Protein AF-A0A1Q3GG01-F1 (afdb_monomer_lite)

Structure (mmCIF, N/CA/C/O backbone):
data_AF-A0A1Q3GG01-F1
#
_entry.id   AF-A0A1Q3GG01-F1
#
loop_
_atom_site.group_PDB
_atom_site.id
_atom_site.type_symbol
_atom_site.label_atom_id
_atom_site.label_alt_id
_atom_site.label_comp_id
_atom_site.label_asym_id
_atom_site.label_entity_id
_atom_site.label_seq_id
_atom_site.pdbx_PDB_ins_code
_atom_site.Cartn_x
_atom_site.Cartn_y
_atom_site.Cartn_z
_atom_site.occupancy
_atom_site.B_iso_or_equiv
_atom_site.auth_seq_id
_atom_site.auth_comp_id
_atom_site.auth_asym_id
_atom_site.auth_atom_id
_atom_site.pdbx_PDB_model_num
ATOM 1 N N . MET A 1 1 ? -8.057 -7.221 23.730 1.00 49.28 1 MET A N 1
ATOM 2 C CA . MET A 1 1 ? -7.435 -7.679 22.456 1.00 49.28 1 MET A CA 1
ATOM 3 C C . MET A 1 1 ? -7.746 -6.741 21.264 1.00 49.28 1 MET A C 1
ATOM 5 O O . MET A 1 1 ? -7.940 -7.209 20.147 1.00 49.28 1 MET A O 1
ATOM 9 N N . GLY A 1 2 ? -7.828 -5.415 21.482 1.00 52.16 2 GLY A N 1
ATOM 10 C CA . GLY A 1 2 ? -8.452 -4.468 20.533 1.00 52.16 2 GLY A CA 1
ATOM 11 C C . GLY A 1 2 ? -7.515 -3.622 19.655 1.00 52.16 2 GLY A C 1
ATOM 12 O O . GLY A 1 2 ? -7.971 -3.085 18.654 1.00 52.16 2 GLY A O 1
ATOM 13 N N . ASN A 1 3 ? -6.216 -3.523 19.961 1.00 66.44 3 ASN A N 1
ATOM 14 C CA . ASN A 1 3 ? -5.317 -2.600 19.245 1.00 66.44 3 ASN A CA 1
ATOM 15 C C . ASN A 1 3 ? -4.481 -3.254 18.132 1.00 66.44 3 ASN A C 1
ATOM 17 O O . ASN A 1 3 ? -4.094 -2.567 17.192 1.00 66.44 3 ASN A O 1
ATOM 21 N N . TRP A 1 4 ? -4.239 -4.569 18.176 1.00 75.00 4 TRP A N 1
ATOM 22 C CA . TRP A 1 4 ? -3.315 -5.224 17.238 1.00 75.00 4 TRP A CA 1
ATOM 23 C C . TRP A 1 4 ? -3.779 -5.146 15.781 1.00 75.00 4 TRP A C 1
ATOM 25 O O . TRP A 1 4 ? -2.977 -4.869 14.904 1.00 75.00 4 TRP A O 1
ATOM 35 N N . LYS A 1 5 ? -5.084 -5.299 15.511 1.00 75.81 5 LYS A N 1
ATOM 36 C CA . LYS A 1 5 ? -5.631 -5.197 14.143 1.00 75.81 5 LYS A CA 1
ATOM 37 C C . LYS A 1 5 ? -5.498 -3.791 13.556 1.00 75.81 5 LYS A C 1
ATOM 39 O O . LYS A 1 5 ? -5.267 -3.649 12.362 1.00 75.81 5 LYS A O 1
ATOM 44 N N . SER A 1 6 ? -5.618 -2.765 14.399 1.00 74.31 6 SER A N 1
ATOM 45 C CA . SER A 1 6 ? -5.456 -1.372 13.980 1.00 74.31 6 SER A CA 1
ATOM 46 C C . SER A 1 6 ? -3.985 -1.049 13.712 1.00 74.31 6 SER A C 1
ATOM 48 O O . SER A 1 6 ? -3.682 -0.419 12.706 1.00 74.31 6 SER A O 1
ATOM 50 N N . ILE A 1 7 ? -3.079 -1.534 14.570 1.00 82.88 7 ILE A N 1
ATOM 51 C CA . ILE A 1 7 ? -1.625 -1.413 14.380 1.00 82.88 7 ILE A CA 1
ATOM 52 C C . ILE A 1 7 ? -1.194 -2.153 13.109 1.00 82.88 7 ILE A C 1
ATOM 54 O O . ILE A 1 7 ? -0.470 -1.589 12.297 1.00 82.88 7 ILE A O 1
ATOM 58 N N . LEU A 1 8 ? -1.702 -3.371 12.892 1.00 83.44 8 LEU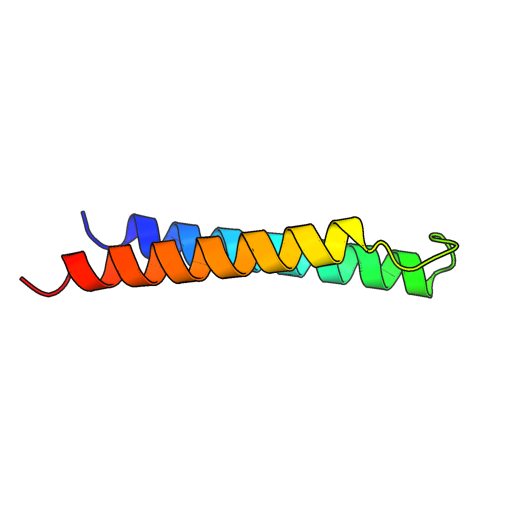 A N 1
ATOM 59 C CA . LEU A 1 8 ? -1.438 -4.157 11.688 1.00 83.44 8 LEU A CA 1
ATOM 60 C C . LEU A 1 8 ? -1.919 -3.424 10.429 1.00 83.44 8 LEU A C 1
ATOM 62 O O . LEU A 1 8 ? -1.185 -3.349 9.453 1.00 83.44 8 LEU A O 1
ATOM 66 N N . GLY A 1 9 ? -3.118 -2.831 10.465 1.00 81.38 9 GLY A N 1
ATOM 67 C CA . GLY A 1 9 ? -3.642 -2.033 9.354 1.00 81.38 9 GLY A CA 1
ATOM 68 C C . GLY A 1 9 ? -2.766 -0.819 9.027 1.00 81.38 9 GLY A C 1
ATOM 69 O O . GLY A 1 9 ? -2.475 -0.580 7.859 1.00 81.38 9 GLY A O 1
ATOM 70 N N . ILE A 1 10 ? -2.282 -0.097 10.044 1.00 82.75 10 ILE A N 1
ATOM 71 C CA . ILE A 1 10 ? -1.350 1.029 9.859 1.00 82.75 10 ILE A CA 1
ATOM 72 C C . ILE A 1 10 ? -0.019 0.544 9.272 1.00 82.75 10 ILE A C 1
ATOM 74 O O . ILE A 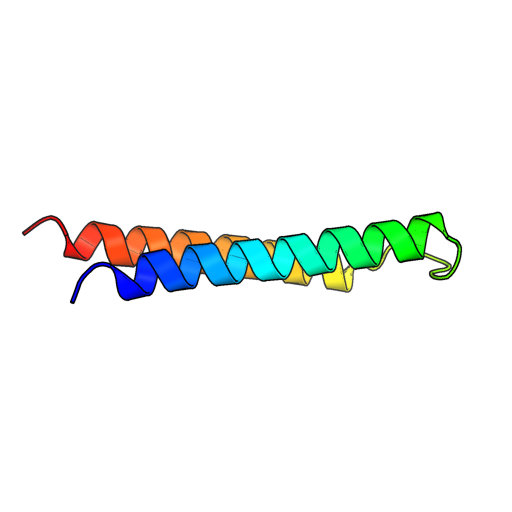1 10 ? 0.502 1.161 8.348 1.00 82.75 10 ILE A O 1
ATOM 78 N N . PHE A 1 11 ? 0.512 -0.572 9.775 1.00 86.62 11 PHE A N 1
ATOM 79 C CA . PHE A 1 11 ? 1.773 -1.140 9.302 1.00 86.62 11 PHE A CA 1
ATOM 80 C C . PHE A 1 11 ? 1.690 -1.560 7.831 1.00 86.62 11 PHE A C 1
ATOM 82 O O . PHE A 1 11 ? 2.566 -1.237 7.037 1.00 86.62 11 PHE A O 1
ATOM 89 N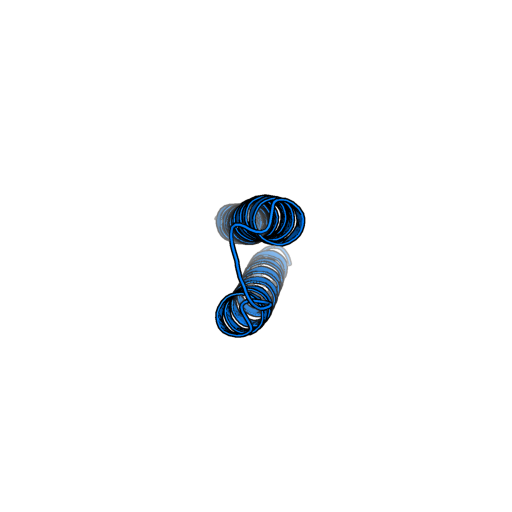 N . ILE A 1 12 ? 0.586 -2.200 7.450 1.00 86.75 12 ILE A N 1
ATOM 90 C CA . ILE A 1 12 ? 0.302 -2.607 6.073 1.00 86.75 12 ILE A CA 1
ATOM 91 C C . ILE A 1 12 ? 0.246 -1.387 5.133 1.00 86.75 12 ILE A C 1
ATOM 93 O O . ILE A 1 12 ? 0.842 -1.408 4.057 1.00 86.75 12 ILE A O 1
ATOM 97 N N . ILE A 1 13 ? -0.413 -0.300 5.552 1.00 85.94 13 ILE A N 1
ATOM 98 C CA . ILE A 1 13 ? -0.479 0.948 4.772 1.00 85.94 13 ILE A CA 1
ATOM 99 C C . ILE A 1 13 ? 0.911 1.592 4.648 1.00 85.94 13 ILE A C 1
ATOM 101 O O . ILE A 1 13 ? 1.294 2.014 3.560 1.00 85.94 13 ILE A O 1
ATOM 105 N N . MET A 1 14 ? 1.682 1.632 5.738 1.00 87.06 14 MET A N 1
ATOM 106 C C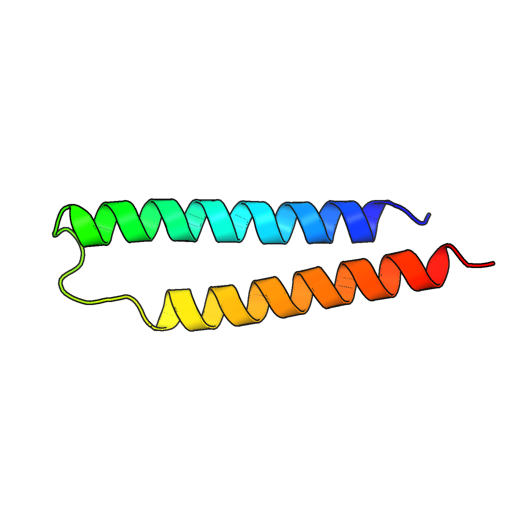A . MET A 1 14 ? 3.059 2.141 5.761 1.00 87.06 14 MET A CA 1
ATOM 107 C C . MET A 1 14 ? 3.973 1.378 4.792 1.00 87.06 14 MET A C 1
ATOM 109 O O . MET A 1 14 ? 4.687 2.003 4.009 1.00 87.06 14 MET A O 1
ATOM 113 N N . SER A 1 15 ? 3.925 0.041 4.804 1.00 86.81 15 SER A N 1
ATOM 114 C CA . SER A 1 15 ? 4.711 -0.800 3.893 1.00 86.81 15 SER A CA 1
ATOM 115 C C . SER A 1 15 ? 4.355 -0.545 2.426 1.00 86.81 15 SER A C 1
ATOM 117 O O . SER A 1 15 ? 5.256 -0.372 1.604 1.00 86.81 15 SER A O 1
ATOM 119 N N . ALA A 1 16 ? 3.062 -0.424 2.104 1.00 84.69 16 ALA A N 1
ATOM 120 C CA . ALA A 1 16 ? 2.616 -0.078 0.752 1.00 84.69 16 ALA A CA 1
ATOM 121 C C . ALA A 1 16 ? 3.095 1.317 0.316 1.00 84.69 16 ALA A C 1
ATOM 123 O O . ALA A 1 16 ? 3.471 1.520 -0.839 1.00 84.69 16 ALA A O 1
ATOM 124 N N . LEU A 1 17 ? 3.132 2.278 1.245 1.00 86.94 17 LEU A N 1
ATOM 125 C CA . LEU A 1 17 ? 3.657 3.617 0.983 1.00 86.94 17 LEU A CA 1
ATOM 126 C C . LEU A 1 17 ? 5.160 3.587 0.669 1.00 86.94 17 LEU A C 1
ATOM 128 O O . LEU A 1 17 ? 5.612 4.260 -0.258 1.00 86.94 17 LEU A O 1
ATOM 132 N N . SER A 1 18 ? 5.940 2.788 1.401 1.00 88.56 18 SER A N 1
ATOM 133 C CA . SER A 1 18 ? 7.371 2.609 1.128 1.00 88.56 18 SER A CA 1
ATOM 134 C C . SER A 1 18 ? 7.627 1.982 -0.244 1.00 88.56 18 SER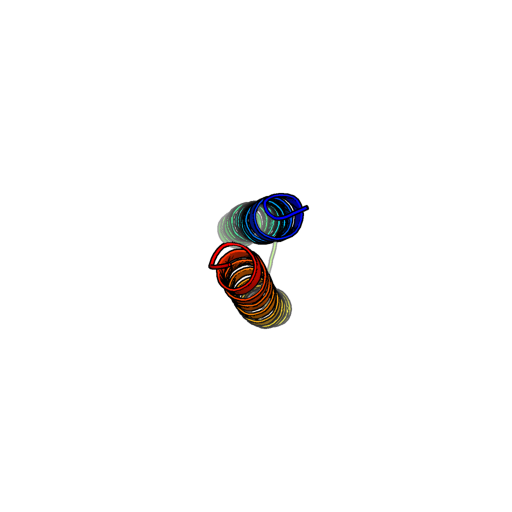 A C 1
ATOM 136 O O . SER A 1 18 ? 8.511 2.448 -0.969 1.00 88.56 18 SER A O 1
ATOM 138 N N . GLU A 1 19 ? 6.839 0.980 -0.643 1.00 85.69 19 GLU A N 1
ATOM 139 C CA . GLU A 1 19 ? 6.922 0.402 -1.990 1.00 85.69 19 GLU A CA 1
ATOM 140 C C . GLU A 1 19 ? 6.531 1.404 -3.078 1.00 85.69 19 GLU A C 1
ATOM 142 O O . GLU A 1 19 ? 7.211 1.487 -4.103 1.00 85.69 19 GLU A O 1
ATOM 147 N N . CYS A 1 20 ? 5.498 2.216 -2.837 1.00 85.88 20 CYS A N 1
ATOM 148 C CA . CYS A 1 20 ? 5.097 3.301 -3.730 1.00 85.88 20 CYS A CA 1
ATOM 149 C C . CYS A 1 20 ? 6.249 4.284 -3.967 1.00 85.88 20 CYS A C 1
ATOM 151 O O . CYS A 1 20 ? 6.616 4.556 -5.109 1.00 85.88 20 CYS A O 1
ATOM 153 N N . ILE A 1 21 ? 6.882 4.759 -2.889 1.00 87.38 21 ILE A N 1
ATOM 154 C CA . ILE A 1 21 ? 8.005 5.703 -2.959 1.00 87.38 21 ILE A CA 1
ATOM 155 C C . ILE A 1 21 ? 9.208 5.075 -3.672 1.00 87.38 21 ILE A C 1
ATOM 157 O O . ILE A 1 21 ? 9.840 5.726 -4.506 1.00 87.38 21 ILE A O 1
ATOM 161 N N . SER A 1 22 ? 9.528 3.815 -3.365 1.00 86.38 22 SER A N 1
ATOM 162 C CA . SER A 1 22 ? 10.619 3.075 -4.015 1.00 86.38 22 SER A CA 1
ATOM 163 C C . SER A 1 22 ? 10.384 2.948 -5.521 1.00 86.38 22 SER A C 1
ATOM 165 O O . SER A 1 22 ? 11.267 3.227 -6.332 1.00 86.38 22 SER A O 1
ATOM 167 N N . THR A 1 23 ? 9.157 2.614 -5.903 1.00 84.31 23 THR A N 1
ATOM 168 C CA . THR A 1 23 ? 8.749 2.457 -7.300 1.00 84.31 23 THR A CA 1
ATOM 169 C C . THR A 1 23 ? 8.724 3.786 -8.038 1.00 84.31 23 THR A C 1
ATOM 171 O O . THR A 1 23 ? 9.220 3.874 -9.157 1.00 84.31 23 THR A O 1
ATOM 174 N N . PHE A 1 24 ? 8.236 4.846 -7.394 1.00 85.12 24 PHE A N 1
ATOM 175 C CA . PHE A 1 24 ? 8.255 6.196 -7.947 1.00 85.12 24 PHE A CA 1
ATOM 176 C C . PHE A 1 24 ? 9.686 6.681 -8.199 1.00 85.12 24 PHE A C 1
ATOM 178 O O . PHE A 1 24 ? 9.972 7.251 -9.251 1.00 85.12 24 PHE A O 1
ATOM 185 N N . LYS A 1 25 ? 10.614 6.405 -7.270 1.00 84.81 25 LYS A N 1
ATOM 186 C CA . LYS A 1 25 ? 12.042 6.687 -7.471 1.00 84.81 25 LYS A CA 1
ATOM 187 C C . LYS A 1 25 ? 12.611 5.913 -8.662 1.00 84.81 25 LYS A C 1
ATOM 189 O O . LYS A 1 25 ? 13.310 6.523 -9.462 1.00 84.81 25 LYS A O 1
ATOM 194 N N . LYS A 1 26 ? 12.279 4.624 -8.808 1.00 84.44 26 LYS A N 1
ATOM 195 C CA . LYS A 1 26 ? 12.709 3.788 -9.947 1.00 84.44 26 LYS A CA 1
ATOM 196 C C . LYS A 1 26 ? 12.136 4.263 -11.285 1.00 84.44 26 LYS A C 1
ATOM 198 O O . LYS A 1 26 ? 12.840 4.259 -12.289 1.00 84.44 26 LYS A O 1
ATOM 203 N N . TYR A 1 27 ? 10.880 4.704 -11.296 1.00 82.44 27 TYR A N 1
ATOM 204 C CA . TYR A 1 27 ? 10.245 5.289 -12.475 1.00 82.44 27 TYR A CA 1
ATOM 205 C C . TYR A 1 27 ? 10.917 6.608 -12.863 1.00 82.44 27 TYR A C 1
ATOM 207 O O . TYR A 1 27 ? 11.311 6.797 -14.009 1.00 82.44 27 TYR A O 1
ATOM 215 N N . ARG A 1 28 ? 11.159 7.490 -11.886 1.00 81.25 28 ARG A N 1
ATOM 216 C CA . ARG A 1 28 ? 11.855 8.762 -12.118 1.00 81.25 28 ARG A CA 1
ATOM 217 C C . ARG A 1 28 ? 13.311 8.580 -12.549 1.00 81.25 28 ARG A C 1
ATOM 219 O O . ARG A 1 28 ? 13.812 9.397 -13.312 1.00 81.25 28 ARG A O 1
ATOM 226 N N . SER A 1 29 ? 13.993 7.542 -12.067 1.00 86.88 29 SER A N 1
ATOM 227 C CA . SER A 1 29 ? 15.370 7.236 -12.468 1.00 86.88 29 SER A CA 1
ATOM 228 C C . SER A 1 29 ? 15.470 6.562 -13.841 1.00 86.88 29 SER A C 1
ATOM 230 O O . SER A 1 29 ? 16.571 6.193 -14.233 1.00 86.88 29 SER A O 1
ATOM 232 N N . GLY A 1 30 ? 14.349 6.345 -14.543 1.00 81.00 30 GLY A N 1
ATOM 233 C CA . GLY A 1 30 ? 14.322 5.667 -15.842 1.00 81.00 30 GLY A CA 1
ATOM 234 C C . GLY A 1 30 ? 14.602 4.163 -15.771 1.00 81.00 30 GLY A C 1
ATOM 235 O O . GLY A 1 30 ? 14.796 3.532 -16.801 1.00 81.00 30 GLY A O 1
ATOM 236 N N . ALA A 1 31 ? 14.619 3.571 -14.569 1.00 80.62 31 ALA A N 1
ATOM 237 C CA . ALA A 1 31 ? 14.812 2.129 -14.391 1.00 80.62 31 ALA A CA 1
ATOM 238 C C . ALA A 1 31 ? 13.543 1.318 -14.720 1.00 80.62 31 ALA A C 1
ATOM 240 O O . ALA A 1 31 ? 13.599 0.097 -14.829 1.00 80.62 31 ALA A O 1
ATOM 241 N N . LEU A 1 32 ? 12.396 1.990 -14.845 1.00 73.44 32 LEU A N 1
ATOM 242 C CA . LEU A 1 32 ? 11.137 1.429 -15.325 1.00 73.44 32 LEU A CA 1
ATOM 243 C C . LEU A 1 32 ? 10.751 2.157 -16.615 1.00 73.44 32 LEU A C 1
ATOM 245 O O . LEU A 1 32 ? 10.549 3.368 -16.587 1.00 73.44 32 LEU A O 1
ATOM 249 N N . GLU A 1 33 ? 10.614 1.418 -17.719 1.00 74.12 33 GLU A N 1
ATOM 250 C CA . GLU A 1 33 ? 10.170 1.964 -19.014 1.00 74.12 33 GLU A CA 1
ATOM 251 C C . GLU A 1 33 ? 8.718 2.460 -18.984 1.00 74.12 33 GLU A C 1
ATOM 253 O O . GLU A 1 33 ? 8.335 3.341 -19.748 1.00 74.12 33 GLU A O 1
ATOM 258 N N . SER A 1 34 ? 7.891 1.898 -18.101 1.00 77.12 34 SER A N 1
ATOM 259 C CA . SER A 1 34 ? 6.482 2.260 -17.974 1.00 77.12 34 SER A CA 1
ATOM 260 C C . SER A 1 34 ? 6.009 2.199 -16.527 1.00 77.12 34 SER A C 1
ATOM 262 O O . SER A 1 34 ? 6.617 1.561 -15.662 1.00 77.12 34 SER A O 1
ATOM 264 N N . TRP A 1 35 ? 4.914 2.907 -16.250 1.00 78.06 35 TRP A N 1
ATOM 265 C CA . TRP A 1 35 ? 4.313 2.924 -14.926 1.00 78.06 35 TRP A CA 1
ATOM 266 C C . TRP A 1 35 ? 3.780 1.528 -14.556 1.00 78.06 35 TRP A C 1
ATOM 268 O O . TRP A 1 35 ? 2.962 0.971 -15.294 1.00 78.06 35 TRP A O 1
ATOM 278 N N . PRO A 1 36 ? 4.183 0.951 -13.410 1.00 81.25 36 PRO A N 1
ATOM 279 C CA . PRO A 1 36 ? 3.749 -0.384 -13.027 1.00 81.25 36 PRO A CA 1
ATOM 280 C C . PRO A 1 36 ? 2.305 -0.359 -12.506 1.00 81.25 36 PRO A C 1
ATOM 282 O O . PRO A 1 36 ? 2.033 -0.192 -11.314 1.00 81.25 36 PRO A O 1
ATOM 285 N N . TRP A 1 37 ? 1.354 -0.582 -13.414 1.00 82.00 37 TRP A N 1
ATOM 286 C CA . TRP A 1 37 ? -0.078 -0.691 -13.108 1.00 82.00 37 TRP A CA 1
ATOM 287 C C . TRP A 1 37 ? -0.391 -1.776 -12.072 1.00 82.00 37 TRP A C 1
ATOM 289 O O . TRP A 1 37 ? -1.245 -1.571 -11.211 1.00 82.00 37 TRP A O 1
ATOM 299 N N . GLY A 1 38 ? 0.354 -2.887 -12.086 1.00 82.75 38 GLY A N 1
ATOM 300 C CA . GLY A 1 38 ? 0.234 -3.943 -11.076 1.00 82.75 38 GLY A CA 1
ATOM 301 C C . GLY A 1 38 ? 0.511 -3.442 -9.655 1.00 82.75 38 GLY A C 1
ATOM 302 O O . GLY A 1 38 ? -0.188 -3.824 -8.720 1.00 82.75 38 GLY A O 1
ATOM 303 N N . LEU A 1 39 ? 1.454 -2.509 -9.497 1.00 81.50 39 LEU A N 1
ATOM 304 C CA . LEU A 1 39 ? 1.756 -1.899 -8.203 1.00 81.50 39 LEU A CA 1
ATOM 305 C C . LEU A 1 39 ? 0.640 -0.951 -7.754 1.00 81.50 39 LEU A C 1
ATOM 307 O O . LEU A 1 39 ? 0.321 -0.881 -6.572 1.00 81.50 39 LEU A O 1
ATOM 311 N N . THR A 1 40 ? -0.012 -0.278 -8.703 1.00 83.06 40 THR A N 1
ATOM 312 C CA . THR A 1 40 ? -1.172 0.584 -8.424 1.00 83.06 40 THR A CA 1
ATOM 313 C C . THR A 1 40 ? -2.366 -0.245 -7.942 1.00 83.06 40 THR A C 1
ATOM 315 O O . THR A 1 40 ? -2.965 0.075 -6.917 1.00 83.06 40 THR A O 1
ATOM 318 N N . LEU A 1 41 ? -2.672 -1.356 -8.623 1.00 85.44 41 LEU A N 1
ATOM 319 C CA . LEU A 1 41 ? -3.732 -2.290 -8.221 1.00 85.44 41 LEU A CA 1
ATOM 320 C C . LEU A 1 41 ? -3.439 -2.948 -6.866 1.00 85.44 41 LEU A C 1
ATOM 322 O O . LEU A 1 41 ? -4.327 -3.024 -6.015 1.00 85.44 41 LEU A O 1
ATOM 326 N N . GLY A 1 42 ? -2.188 -3.364 -6.641 1.00 85.56 42 GLY A N 1
ATOM 327 C CA . GLY A 1 42 ? -1.739 -3.892 -5.354 1.00 85.56 42 GLY A CA 1
ATOM 328 C C . GLY A 1 42 ? -1.931 -2.876 -4.229 1.00 85.56 42 GLY A C 1
ATOM 329 O O . GLY A 1 42 ? -2.523 -3.195 -3.203 1.00 85.56 42 GLY A O 1
ATOM 330 N N . MET A 1 43 ? -1.536 -1.623 -4.449 1.00 84.69 43 MET A N 1
ATOM 331 C CA . MET A 1 43 ? -1.669 -0.555 -3.458 1.00 84.69 43 MET A CA 1
ATOM 332 C C . MET A 1 43 ? -3.131 -0.249 -3.120 1.00 84.69 43 MET A C 1
ATOM 334 O O . MET A 1 43 ? -3.466 -0.119 -1.945 1.00 84.69 43 MET A O 1
ATOM 338 N N . VAL A 1 44 ? -4.023 -0.217 -4.116 1.00 87.62 44 VAL A N 1
ATOM 339 C CA . VAL A 1 44 ? -5.472 -0.067 -3.887 1.00 87.62 44 VAL A CA 1
ATOM 340 C C . VAL A 1 44 ? -6.009 -1.215 -3.029 1.00 87.62 44 VAL A C 1
ATOM 342 O O . VAL A 1 44 ? -6.702 -0.969 -2.040 1.00 87.62 44 VAL A O 1
ATOM 345 N N . GLY A 1 45 ? -5.644 -2.461 -3.349 1.00 88.12 45 GLY A N 1
ATOM 346 C CA . GLY A 1 45 ? -6.039 -3.630 -2.561 1.00 88.12 45 GLY A CA 1
ATOM 347 C C . GLY A 1 45 ? -5.543 -3.556 -1.116 1.00 88.12 45 GLY A C 1
ATOM 348 O O . GLY A 1 45 ? -6.319 -3.751 -0.180 1.00 88.12 45 GLY A O 1
ATOM 349 N N . VAL A 1 46 ? -4.273 -3.198 -0.924 1.00 88.31 46 VAL A N 1
ATOM 350 C CA . VAL A 1 46 ? -3.635 -3.097 0.394 1.00 88.31 46 VAL A CA 1
ATOM 351 C C . VAL A 1 46 ? -4.244 -1.974 1.243 1.00 88.31 46 VAL A C 1
ATOM 353 O O . VAL A 1 46 ? -4.499 -2.173 2.433 1.00 88.31 46 VAL A O 1
ATOM 356 N N . VAL A 1 47 ? -4.560 -0.823 0.642 1.00 86.25 47 VAL A N 1
ATOM 357 C CA . VAL A 1 47 ? -5.241 0.292 1.322 1.00 86.25 47 VAL A CA 1
ATOM 358 C C . VAL A 1 47 ? -6.650 -0.108 1.761 1.00 86.25 47 VAL A C 1
ATOM 360 O O . VAL A 1 47 ? -7.017 0.128 2.914 1.00 86.25 47 VAL A O 1
ATOM 363 N N . ILE A 1 48 ? -7.427 -0.769 0.894 1.00 90.00 48 ILE A N 1
ATOM 364 C CA . ILE A 1 48 ? -8.765 -1.274 1.246 1.00 90.00 48 ILE A CA 1
ATOM 365 C C . ILE A 1 48 ? -8.670 -2.258 2.417 1.00 90.00 48 ILE A C 1
ATOM 367 O O . ILE A 1 48 ? -9.431 -2.152 3.381 1.00 90.00 48 ILE A O 1
ATOM 371 N N . LEU A 1 49 ? -7.709 -3.183 2.371 1.00 86.50 49 LEU A N 1
ATOM 372 C CA . LEU A 1 49 ? -7.509 -4.196 3.406 1.00 86.50 49 LEU A CA 1
ATOM 373 C C . LEU A 1 49 ? -7.087 -3.571 4.747 1.00 86.50 49 LEU A C 1
ATOM 375 O O . LEU A 1 49 ? -7.625 -3.933 5.795 1.00 86.50 49 LEU A O 1
ATOM 379 N N . GLY A 1 50 ? -6.196 -2.576 4.714 1.00 84.75 50 GLY A N 1
ATOM 380 C CA . GLY A 1 50 ? -5.793 -1.793 5.884 1.00 84.75 50 GLY A CA 1
ATOM 381 C C . GLY A 1 50 ? -6.963 -1.030 6.511 1.00 84.75 50 GLY A C 1
ATOM 382 O O . GLY A 1 50 ? -7.179 -1.120 7.722 1.00 84.75 50 GLY A O 1
ATOM 383 N N . ILE A 1 51 ? -7.782 -0.354 5.694 1.00 85.12 51 ILE A N 1
ATOM 384 C CA . ILE A 1 51 ? -8.989 0.354 6.152 1.00 85.12 51 ILE A CA 1
ATOM 385 C C . ILE A 1 51 ? -9.989 -0.624 6.772 1.00 85.12 51 ILE A C 1
ATOM 387 O O . ILE A 1 51 ? -10.523 -0.343 7.847 1.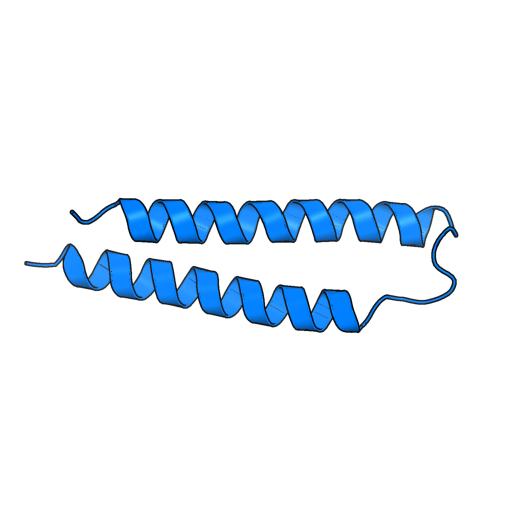00 85.12 51 ILE A O 1
ATOM 391 N N . LEU A 1 52 ? -10.231 -1.779 6.141 1.00 85.25 52 LEU A N 1
ATOM 392 C CA . LEU A 1 52 ? -11.121 -2.812 6.675 1.00 85.25 52 LEU A CA 1
ATOM 393 C C . LEU A 1 52 ? -10.635 -3.318 8.037 1.00 85.25 52 LEU A C 1
ATOM 395 O O . LEU A 1 52 ? -11.423 -3.362 8.980 1.00 85.25 52 LEU A O 1
ATOM 399 N N . LEU A 1 53 ? -9.341 -3.619 8.177 1.00 81.88 53 LEU A N 1
ATOM 400 C CA . LEU A 1 53 ? -8.748 -4.069 9.440 1.00 81.88 53 LEU A CA 1
ATOM 401 C C . LEU A 1 53 ? -8.875 -3.028 10.558 1.00 81.88 53 LEU A C 1
ATOM 403 O O . LEU A 1 53 ? -9.226 -3.389 11.687 1.00 81.88 53 LEU A O 1
ATOM 407 N N . ILE A 1 54 ? -8.657 -1.747 10.246 1.00 79.56 54 ILE A N 1
ATOM 408 C CA . ILE A 1 54 ? -8.857 -0.636 11.188 1.00 79.56 54 ILE A CA 1
ATOM 409 C C . ILE A 1 54 ? -10.335 -0.551 11.593 1.00 79.56 54 ILE A C 1
ATOM 411 O O . ILE A 1 54 ? -10.646 -0.526 12.786 1.00 79.56 54 ILE A O 1
ATOM 415 N N . LYS A 1 55 ? -11.262 -0.609 10.625 1.00 79.19 55 LYS A N 1
ATOM 416 C CA . LYS A 1 55 ? -12.717 -0.576 10.871 1.00 79.19 55 LYS A CA 1
ATOM 417 C C . LYS A 1 55 ? -13.181 -1.731 11.763 1.00 79.19 55 LYS A C 1
ATOM 419 O O . LYS A 1 55 ? -13.954 -1.522 12.700 1.00 79.19 55 LYS A O 1
ATOM 424 N N . THR A 1 56 ? -12.710 -2.951 11.501 1.00 76.12 56 THR A N 1
ATOM 425 C CA . THR A 1 56 ? -13.042 -4.141 12.301 1.00 76.12 56 THR A CA 1
ATOM 426 C C . THR A 1 56 ? -12.390 -4.095 13.684 1.00 76.12 56 THR A C 1
ATOM 428 O O . THR A 1 56 ? -12.995 -4.537 14.662 1.00 76.12 56 THR A O 1
ATOM 431 N N . GLY A 1 57 ? -11.177 -3.542 13.793 1.00 67.69 57 GLY A N 1
ATOM 432 C CA . GLY A 1 57 ? -10.496 -3.309 15.068 1.00 67.69 57 GLY A CA 1
ATOM 433 C C . GLY A 1 57 ? -11.239 -2.307 15.953 1.00 67.69 57 GLY A C 1
ATOM 434 O O . GLY A 1 57 ? -11.464 -2.576 17.131 1.00 67.69 57 GLY A O 1
ATOM 435 N N . TRP A 1 58 ? -11.706 -1.198 15.373 1.00 63.38 58 TRP A N 1
ATOM 436 C CA . TRP A 1 58 ? -12.458 -0.159 16.085 1.00 63.38 58 TRP A CA 1
ATOM 437 C C . TRP A 1 58 ? -13.848 -0.617 16.526 1.00 63.38 58 TRP A C 1
ATOM 439 O O . TRP A 1 58 ? -14.250 -0.321 17.650 1.00 63.38 58 TRP A O 1
ATOM 449 N N . LYS A 1 59 ? -14.566 -1.402 15.707 1.00 60.09 59 LYS A N 1
ATOM 450 C CA . LYS A 1 59 ? -15.864 -1.980 16.111 1.00 60.09 59 LYS A CA 1
ATOM 451 C C . LYS A 1 59 ? -15.763 -2.860 17.363 1.00 60.09 59 LYS A C 1
ATOM 453 O O . LYS A 1 59 ? -16.700 -2.879 18.150 1.00 60.09 59 LYS A O 1
ATOM 458 N N . LYS A 1 60 ? -14.632 -3.544 17.583 1.00 55.81 60 LYS A N 1
ATOM 459 C CA . LYS A 1 60 ? -14.400 -4.354 18.795 1.00 55.81 60 LYS A CA 1
ATOM 460 C C . LYS A 1 60 ? -14.084 -3.535 20.053 1.00 55.81 60 LYS A C 1
ATOM 462 O O . LYS A 1 60 ? -14.086 -4.109 21.133 1.00 55.81 60 LYS A O 1
ATOM 467 N N . LYS A 1 61 ? -13.794 -2.236 19.931 1.00 51.12 61 LYS A N 1
ATOM 468 C CA . LYS A 1 61 ? -13.468 -1.347 21.061 1.00 51.12 61 LYS A CA 1
ATOM 469 C C . LYS A 1 61 ? -14.707 -0.651 21.651 1.00 51.12 61 LYS A C 1
ATOM 471 O O . LYS A 1 61 ? -14.566 0.135 22.574 1.00 51.12 61 LYS A O 1
ATOM 476 N N . LYS A 1 62 ? -15.897 -0.897 21.086 1.00 44.88 62 LYS A N 1
ATOM 477 C CA . LYS A 1 62 ? -17.149 -0.196 21.416 1.00 44.88 62 LYS A CA 1
ATOM 478 C C . LYS A 1 62 ? -18.074 -0.967 22.376 1.00 44.88 62 LYS A C 1
ATOM 480 O O . LYS A 1 62 ? -19.270 -0.695 22.377 1.00 44.88 62 LYS A O 1
ATOM 485 N N . ILE A 1 63 ? -17.537 -1.919 23.141 1.00 43.84 63 ILE A N 1
ATOM 486 C CA . ILE A 1 63 ? -18.236 -2.617 24.233 1.00 43.84 63 ILE A CA 1
ATOM 487 C C . ILE A 1 63 ? -17.486 -2.304 25.519 1.00 43.84 63 ILE A C 1
ATOM 489 O O . ILE A 1 63 ? -16.243 -2.468 25.487 1.00 43.84 63 ILE A O 1
#

Foldseek 3Di:
DQCPLLVVLVVLLVVLVVVVVVLVVCVVVVVDVDRPVVSVVVNVVSNVSSVVSNVVSVVVVPD

pLDDT: mean 78.85, std 11.3, range [43.84, 90.0]

Radius of gyration: 15.03 Å; chains: 1; bounding box: 34×16×43 Å

Secondary structure (DSSP, 8-state):
--SHHHHHHHHHHHHHHHHHHHHHHHHHTT--SS--HHHHHHHHHHHHHHHHHHHHHHHTT--

Sequence (63 aa):
MGNWKSILGIFIIMSALSECISTFKKYRSGALESWPWGLTLGMVGVVILGILLIKTGWKKKKI